Protein AF-A0AAV6G757-F1 (afdb_monomer)

Organism: NCBI:txid278164

Radius of gyration: 20.67 Å; Cα contacts (8 Å, |Δi|>4): 138; chains: 1; bounding box: 44×32×65 Å

Nearest PDB structures (foldseek):
  7aef-assembly1_q  TM=2.557E-01  e=3.306E+00  Algoriphagus machipongonensis
  4s36-assembly1_A  TM=1.865E-01  e=2.716E+00  Pseudomonas aeruginosa
  3aqj-assembly2_R  TM=1.707E-01  e=7.255E+00  Peduovirus P2

Solvent-accessible surface area (backbone atoms only — not comparable to full-atom values): 10639 Å² total; per-residue (Å²): 118,79,50,73,53,72,53,99,85,31,35,46,30,41,34,47,92,89,49,73,51,71,44,86,50,95,64,73,78,92,50,92,85,81,90,86,83,87,80,62,85,91,52,89,79,86,81,88,89,74,81,87,79,79,85,55,98,81,67,85,79,73,68,78,77,75,67,95,46,60,70,83,72,68,57,65,84,65,52,72,66,56,51,50,49,48,56,50,50,56,52,49,62,67,54,65,78,75,68,90,80,83,88,85,88,80,93,69,83,80,81,56,79,77,42,34,7,76,83,75,69,76,46,58,25,77,38,60,48,86,82,67,54,47,38,28,22,73,80,57,40,57,54,38,55,74,76,66,37,38,40,93,88,75,62,47,70,96

InterPro domains:
  IPR001841 Zinc finger, RING-type [PS50089] (117-155)
  IPR001841 Zinc finger, RING-type [SM00184] (117-154)
  IPR006573 Neuralized homology repeat (NHR) domain [PF07177] (2-49)
  IPR006573 Neuralized homology repeat (NHR) domain [PS51065] (1-51)
  IPR013083 Zinc finger, RING/FYVE/PHD-type [G3DSA:3.30.40.10] (87-158)

pLDDT: mean 72.59, std 17.87, range [37.03, 95.94]

Foldseek 3Di:
DKDWDADPQQWTWIDDPVDIDTDHDPDDPVDADDDDDDADDPGPDDDDPDDDDPDPPPDPPDHDPDPPDPVVVVPDPQPPVNVVVVVVVVVVVVVVVPDDDDDDDDDDDDDDLQQAAQPPSPDGQPDQPPVRRSHHDPVVVVVCCVPPQADPPPRHGD

Structure (mmCIF, N/CA/C/O backbone):
data_AF-A0AAV6G757-F1
#
_entry.id   AF-A0AAV6G757-F1
#
loop_
_atom_site.group_PDB
_atom_site.id
_atom_site.type_symbol
_atom_site.label_atom_id
_atom_site.label_alt_id
_atom_site.label_comp_id
_atom_site.label_asym_id
_atom_site.label_entity_id
_atom_site.label_seq_id
_atom_site.pdbx_PDB_ins_code
_atom_site.Cartn_x
_atom_site.Cartn_y
_atom_site.Cartn_z
_atom_site.occupancy
_atom_site.B_iso_or_equiv
_atom_site.auth_seq_id
_atom_site.auth_comp_id
_atom_site.auth_asym_id
_atom_site.auth_atom_id
_atom_site.pdbx_PDB_model_num
ATOM 1 N N . MET A 1 1 ? 18.245 -4.683 -5.513 1.00 83.50 1 MET A N 1
ATOM 2 C CA . MET A 1 1 ? 17.466 -5.069 -4.317 1.00 83.50 1 MET A CA 1
ATOM 3 C C . MET A 1 1 ? 16.943 -3.801 -3.676 1.00 83.50 1 MET A C 1
ATOM 5 O O . MET A 1 1 ? 17.738 -2.889 -3.486 1.00 83.50 1 MET A O 1
ATOM 9 N N . VAL A 1 2 ? 15.642 -3.728 -3.408 1.00 90.44 2 VAL A N 1
ATOM 10 C CA . VAL A 1 2 ? 15.023 -2.590 -2.718 1.00 90.44 2 VAL A CA 1
ATOM 11 C C . VAL A 1 2 ? 14.545 -3.078 -1.361 1.00 90.44 2 VAL A C 1
ATOM 13 O O . VAL A 1 2 ? 13.949 -4.150 -1.263 1.00 90.44 2 VAL A O 1
ATOM 16 N N . SER A 1 3 ? 14.835 -2.312 -0.319 1.00 92.00 3 SER A N 1
ATOM 17 C CA . SER A 1 3 ? 14.342 -2.559 1.034 1.00 92.00 3 SER A CA 1
ATOM 18 C C . SER A 1 3 ? 13.582 -1.331 1.498 1.00 92.00 3 SER A C 1
ATOM 20 O O . SER A 1 3 ? 14.026 -0.219 1.245 1.00 92.00 3 SER A O 1
ATOM 22 N N . PHE A 1 4 ? 12.461 -1.518 2.181 1.00 92.38 4 PHE A N 1
ATOM 23 C CA . PHE A 1 4 ? 11.682 -0.428 2.758 1.00 92.38 4 PHE A CA 1
ATOM 24 C C . PHE A 1 4 ? 11.215 -0.817 4.157 1.00 92.38 4 PHE A C 1
ATOM 26 O O . PHE A 1 4 ? 11.052 -2.003 4.456 1.00 92.38 4 PHE A O 1
ATOM 33 N N . TRP A 1 5 ? 11.059 0.169 5.029 1.00 91.62 5 TRP A N 1
ATOM 34 C CA . TRP A 1 5 ? 10.593 -0.017 6.398 1.00 91.62 5 TRP A CA 1
ATOM 35 C C . TRP A 1 5 ? 9.969 1.273 6.922 1.00 91.62 5 TRP A C 1
ATOM 37 O O . TRP A 1 5 ? 10.260 2.361 6.433 1.00 91.62 5 TRP A O 1
ATOM 47 N N . MET A 1 6 ? 9.122 1.133 7.935 1.00 91.31 6 MET A N 1
ATOM 48 C CA . MET A 1 6 ? 8.593 2.252 8.703 1.00 91.31 6 MET A CA 1
ATOM 49 C C . MET A 1 6 ? 9.224 2.237 10.088 1.00 91.31 6 MET A C 1
ATOM 51 O O . MET A 1 6 ? 9.359 1.164 10.684 1.00 91.31 6 MET A O 1
ATOM 55 N N . ASP A 1 7 ? 9.644 3.397 10.579 1.00 87.31 7 ASP A N 1
ATOM 56 C CA . ASP A 1 7 ? 10.125 3.526 11.951 1.00 87.31 7 ASP A CA 1
ATOM 57 C C . ASP A 1 7 ? 8.999 3.883 12.935 1.00 87.31 7 ASP A C 1
ATOM 59 O O . ASP A 1 7 ? 7.853 4.116 12.553 1.00 87.31 7 ASP A O 1
ATOM 63 N N . SER A 1 8 ? 9.319 3.906 14.231 1.00 84.88 8 SER A N 1
ATOM 64 C CA . SER A 1 8 ? 8.348 4.217 15.287 1.00 84.88 8 SER A CA 1
ATOM 65 C C . SER A 1 8 ? 7.917 5.686 15.337 1.00 84.88 8 SER A C 1
ATOM 67 O O . SER A 1 8 ? 7.033 6.019 16.117 1.00 84.88 8 SER A O 1
ATOM 69 N N . THR A 1 9 ? 8.560 6.566 14.568 1.00 87.75 9 THR A N 1
ATOM 70 C CA . THR A 1 9 ? 8.249 8.002 14.498 1.00 87.75 9 THR A CA 1
ATOM 71 C C . THR A 1 9 ? 7.378 8.360 13.292 1.00 87.75 9 THR A C 1
ATOM 73 O O . THR A 1 9 ? 6.916 9.493 13.179 1.00 87.75 9 THR A O 1
ATOM 76 N N . GLY A 1 10 ? 7.116 7.389 12.410 1.00 89.69 10 GLY A N 1
ATOM 77 C CA . GLY A 1 10 ? 6.274 7.557 11.227 1.00 89.69 10 GLY A CA 1
ATOM 78 C C . GLY A 1 10 ? 7.053 7.910 9.968 1.00 89.69 10 GLY A C 1
ATOM 79 O O . GLY A 1 10 ? 6.446 8.310 8.974 1.00 89.69 10 GLY A O 1
ATOM 80 N N . LEU A 1 11 ? 8.378 7.745 9.970 1.00 93.94 11 LEU A N 1
ATOM 81 C CA . LEU A 1 11 ? 9.179 7.892 8.762 1.00 93.94 11 LEU A CA 1
ATOM 82 C C . LEU A 1 11 ? 9.095 6.608 7.935 1.00 93.94 11 LEU A C 1
ATOM 84 O O . LEU A 1 11 ? 9.477 5.522 8.383 1.00 93.94 11 LEU A O 1
ATOM 88 N N . LEU A 1 12 ? 8.623 6.746 6.696 1.00 94.56 12 LEU A N 1
ATOM 89 C CA . LEU A 1 12 ? 8.724 5.707 5.681 1.00 94.56 12 LEU A CA 1
ATOM 90 C C . LEU A 1 12 ? 10.081 5.832 4.994 1.00 94.56 12 LEU A C 1
ATOM 92 O O . LEU A 1 12 ? 10.335 6.800 4.277 1.00 94.56 12 LEU A O 1
ATOM 96 N N . CYS A 1 13 ? 10.932 4.832 5.192 1.00 94.19 13 CYS A N 1
ATOM 97 C CA . CYS A 1 13 ? 12.260 4.763 4.607 1.00 94.19 13 CYS A CA 1
ATOM 98 C C . CYS A 1 13 ? 12.327 3.708 3.505 1.00 94.19 13 CYS A C 1
ATOM 100 O O . CYS A 1 13 ? 11.773 2.615 3.639 1.00 94.19 13 CYS A O 1
ATOM 102 N N . TYR A 1 14 ? 13.084 3.995 2.449 1.00 94.00 14 TYR A N 1
ATOM 103 C CA . TYR A 1 14 ? 13.517 2.992 1.486 1.00 94.00 14 TYR A CA 1
ATOM 104 C C . TYR A 1 14 ? 15.010 3.110 1.197 1.00 94.00 14 TYR A C 1
ATOM 106 O O . TYR A 1 14 ? 15.629 4.164 1.332 1.00 94.00 14 TYR A O 1
ATOM 114 N N . LYS A 1 15 ? 15.592 1.990 0.783 1.00 95.06 15 LYS A N 1
ATOM 115 C CA . LYS A 1 15 ? 16.990 1.856 0.415 1.00 95.06 15 LYS A CA 1
ATOM 116 C C . LYS A 1 15 ? 17.113 1.098 -0.893 1.00 95.06 15 LYS A C 1
ATOM 118 O O . LYS A 1 15 ? 16.591 -0.010 -1.044 1.00 95.06 15 LYS A O 1
ATOM 123 N N . THR A 1 16 ? 17.860 1.690 -1.809 1.00 94.56 16 THR A N 1
ATOM 124 C CA . THR A 1 16 ? 18.368 1.059 -3.024 1.00 94.56 16 THR A CA 1
ATOM 125 C C . THR A 1 16 ? 19.892 0.911 -2.898 1.00 94.56 16 THR A C 1
ATOM 127 O O . THR A 1 16 ? 20.486 1.374 -1.921 1.00 94.56 16 THR A O 1
ATOM 130 N N . PRO A 1 17 ? 20.572 0.254 -3.851 1.00 94.31 17 PRO A N 1
ATOM 131 C CA . PRO A 1 17 ? 22.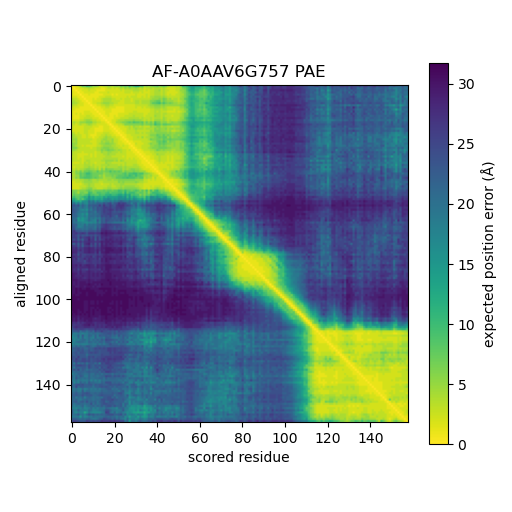033 0.236 -3.864 1.00 94.31 17 PRO A CA 1
ATOM 132 C C . PRO A 1 17 ? 22.660 1.628 -4.027 1.00 94.31 17 PRO A C 1
ATOM 134 O O . PRO A 1 17 ? 23.800 1.817 -3.620 1.00 94.31 17 PRO A O 1
ATOM 137 N N . ALA A 1 18 ? 21.931 2.578 -4.621 1.00 95.06 18 ALA A N 1
ATOM 138 C CA . ALA A 1 18 ? 22.425 3.920 -4.906 1.00 95.06 18 ALA A CA 1
ATOM 139 C C . ALA A 1 18 ? 22.116 4.921 -3.783 1.00 95.06 18 ALA A C 1
ATOM 141 O O . ALA A 1 18 ? 22.919 5.811 -3.526 1.00 95.06 18 ALA A O 1
ATOM 142 N N . GLU A 1 19 ? 20.970 4.784 -3.110 1.00 95.69 19 GLU A N 1
ATOM 143 C CA . GLU A 1 19 ? 20.487 5.797 -2.167 1.00 95.69 19 GLU A CA 1
ATOM 144 C C . GLU A 1 19 ? 19.664 5.221 -1.008 1.00 95.69 19 GLU A C 1
ATOM 146 O O . GLU A 1 19 ? 19.199 4.078 -1.024 1.00 95.69 19 GLU A O 1
ATOM 151 N N . THR A 1 20 ? 19.482 6.037 0.027 1.00 95.94 20 THR A N 1
ATOM 152 C CA . THR A 1 20 ? 18.534 5.805 1.121 1.00 95.94 20 THR A CA 1
ATOM 153 C C . THR A 1 20 ? 17.781 7.101 1.375 1.00 95.94 20 THR A C 1
ATOM 155 O O . THR A 1 20 ? 18.412 8.138 1.566 1.00 95.94 20 THR A O 1
ATOM 158 N N . LEU A 1 21 ? 16.453 7.033 1.388 1.00 95.94 21 LEU A N 1
ATOM 159 C CA . LEU A 1 21 ? 15.576 8.181 1.599 1.00 95.94 21 LEU A CA 1
ATOM 160 C C . LEU A 1 21 ? 14.514 7.832 2.639 1.00 95.94 21 LEU A C 1
ATOM 162 O O . LEU A 1 21 ? 14.032 6.700 2.675 1.00 95.94 21 LEU A O 1
ATOM 166 N N . CYS A 1 22 ? 14.144 8.811 3.461 1.00 95.38 22 CYS A N 1
ATOM 167 C CA . CYS A 1 22 ? 13.077 8.701 4.447 1.00 95.38 22 CYS A CA 1
ATOM 168 C C . CYS A 1 22 ? 12.164 9.922 4.349 1.00 95.38 22 CYS A C 1
ATOM 170 O O . CYS A 1 22 ? 12.656 11.046 4.299 1.00 95.38 22 CYS A O 1
ATOM 172 N N . ASN A 1 23 ? 10.852 9.697 4.350 1.00 92.88 23 ASN A N 1
ATOM 173 C CA . ASN A 1 23 ? 9.844 10.753 4.295 1.00 92.88 23 ASN A CA 1
ATOM 174 C C . ASN A 1 23 ? 8.870 10.616 5.465 1.00 92.88 23 ASN A C 1
ATOM 176 O O . ASN A 1 23 ? 8.493 9.499 5.828 1.00 92.88 23 ASN A O 1
ATOM 180 N N . GLN A 1 24 ? 8.451 11.749 6.032 1.00 93.94 24 GLN A N 1
ATOM 181 C CA . GLN A 1 24 ? 7.431 11.772 7.079 1.00 93.94 24 GLN A CA 1
ATOM 182 C C . GLN A 1 24 ? 6.090 11.333 6.502 1.00 93.94 24 GLN A C 1
ATOM 184 O O . GLN A 1 24 ? 5.709 11.747 5.407 1.00 93.94 24 GLN A O 1
ATOM 189 N N . THR A 1 25 ? 5.387 10.490 7.251 1.00 90.94 25 THR A N 1
ATOM 190 C CA . THR A 1 25 ? 4.021 10.087 6.932 1.00 90.94 25 THR A CA 1
ATOM 191 C C . THR A 1 25 ? 3.082 10.482 8.060 1.00 90.94 25 THR A C 1
ATOM 193 O O . THR A 1 25 ? 3.477 10.503 9.226 1.00 90.94 25 THR A O 1
ATOM 196 N N . ASP A 1 26 ? 1.829 10.742 7.701 1.00 89.00 26 ASP A N 1
ATOM 197 C CA . ASP A 1 26 ? 0.750 11.054 8.645 1.00 89.00 26 ASP A CA 1
ATOM 198 C C . ASP A 1 26 ? -0.057 9.791 9.009 1.00 89.00 26 ASP A C 1
ATOM 200 O O . ASP A 1 26 ? -1.257 9.846 9.273 1.00 89.00 26 ASP A O 1
ATOM 204 N N . LEU A 1 27 ? 0.585 8.618 8.955 1.00 86.94 27 LEU A N 1
ATOM 205 C CA . LEU A 1 27 ? -0.062 7.339 9.234 1.00 86.94 27 LEU A CA 1
ATOM 206 C C . LEU A 1 27 ? -0.202 7.114 10.743 1.00 86.94 27 LEU A C 1
ATOM 208 O O . LEU A 1 27 ? 0.740 7.309 11.509 1.00 86.94 27 LEU A O 1
ATOM 212 N N . ASP A 1 28 ? -1.370 6.627 11.162 1.00 83.94 28 ASP A N 1
ATOM 213 C CA . ASP A 1 28 ? -1.603 6.203 12.541 1.00 83.94 28 ASP A CA 1
ATOM 214 C C . ASP A 1 28 ? -0.884 4.874 12.828 1.00 83.94 28 ASP A C 1
ATOM 216 O O . ASP A 1 28 ? -1.324 3.794 12.425 1.00 83.94 28 ASP A O 1
ATOM 220 N N . LEU A 1 29 ? 0.232 4.960 13.555 1.00 84.62 29 LEU A N 1
ATOM 221 C CA . LEU A 1 29 ? 1.062 3.811 13.926 1.00 84.62 29 LEU A CA 1
ATOM 222 C C . LEU A 1 29 ? 0.497 2.999 15.101 1.00 84.62 29 LEU A C 1
ATOM 224 O O . LEU A 1 29 ? 1.081 1.979 15.470 1.00 84.62 29 LEU A O 1
ATOM 228 N N . SER A 1 30 ? -0.614 3.427 15.713 1.00 81.38 30 SER A N 1
ATOM 229 C CA . SER A 1 30 ? -1.273 2.657 16.776 1.00 81.38 30 SER A CA 1
ATOM 230 C C . SER A 1 30 ? -1.989 1.411 16.240 1.00 81.38 30 SER A C 1
ATOM 232 O O . SER A 1 30 ? -2.316 0.498 17.004 1.00 81.38 30 SER A O 1
ATOM 234 N N . ARG A 1 31 ? -2.206 1.344 14.919 1.00 78.88 31 ARG A N 1
ATOM 235 C CA . ARG A 1 31 ? -2.906 0.258 14.228 1.00 78.88 31 ARG A CA 1
ATOM 236 C C . ARG A 1 31 ? -1.949 -0.529 13.322 1.00 78.88 31 ARG A C 1
ATOM 238 O O . ARG A 1 31 ? -0.913 -0.012 12.907 1.00 78.88 31 ARG A O 1
ATOM 245 N N . PRO A 1 32 ? -2.269 -1.795 12.992 1.00 80.69 32 PRO A N 1
ATOM 246 C CA . PRO A 1 32 ? -1.478 -2.565 12.040 1.00 80.69 32 PRO A CA 1
ATOM 247 C C . PRO A 1 32 ? -1.410 -1.878 10.675 1.00 80.69 32 PRO A C 1
ATOM 249 O O . PRO A 1 32 ? -2.425 -1.430 10.142 1.00 80.69 32 PRO A O 1
ATOM 252 N N . LEU A 1 33 ? -0.216 -1.856 10.090 1.00 82.62 33 LEU A N 1
ATOM 253 C CA . LEU A 1 33 ? 0.035 -1.260 8.784 1.00 82.62 33 LEU A CA 1
ATOM 254 C C . LEU A 1 33 ? 0.088 -2.327 7.691 1.00 82.62 33 LEU A C 1
ATOM 256 O O . LEU A 1 33 ? 0.560 -3.444 7.915 1.00 82.62 33 LEU A O 1
ATOM 260 N N . TRP A 1 34 ? -0.335 -1.946 6.489 1.00 84.50 34 TRP A N 1
ATOM 261 C CA . TRP A 1 34 ? -0.300 -2.787 5.297 1.00 84.50 34 TRP A CA 1
ATOM 262 C C . TRP A 1 34 ? 0.559 -2.132 4.221 1.00 84.50 34 TRP A C 1
ATOM 264 O O . TRP A 1 34 ? 0.432 -0.939 3.954 1.00 84.50 34 TRP A O 1
ATOM 274 N N . ALA A 1 35 ? 1.434 -2.918 3.596 1.00 85.69 35 ALA A N 1
ATOM 275 C CA . ALA A 1 35 ? 2.211 -2.468 2.450 1.00 85.69 35 ALA A CA 1
ATOM 276 C C . ALA A 1 35 ? 1.437 -2.770 1.162 1.00 85.69 35 ALA A C 1
ATOM 278 O O . ALA A 1 35 ? 1.185 -3.934 0.850 1.00 85.69 35 ALA A O 1
ATOM 279 N N . PHE A 1 36 ? 1.100 -1.725 0.409 1.00 86.56 36 PHE A N 1
ATOM 280 C CA . PHE A 1 36 ? 0.561 -1.838 -0.943 1.00 86.56 36 PHE A CA 1
ATOM 281 C C . PHE A 1 36 ? 1.678 -1.566 -1.947 1.00 86.56 36 PHE A C 1
ATOM 283 O O . PHE A 1 36 ? 2.394 -0.573 -1.832 1.00 86.56 36 PHE A O 1
ATOM 290 N N . ILE A 1 37 ? 1.844 -2.466 -2.916 1.00 88.75 37 ILE A N 1
ATOM 291 C CA . ILE A 1 37 ? 2.880 -2.370 -3.946 1.00 88.75 37 ILE A CA 1
ATOM 292 C C . ILE A 1 37 ? 2.179 -2.443 -5.296 1.00 88.75 37 ILE A C 1
ATOM 294 O O . ILE A 1 37 ? 1.628 -3.485 -5.645 1.00 88.75 37 ILE A O 1
ATOM 298 N N . ASP A 1 38 ? 2.210 -1.342 -6.041 1.00 89.12 38 ASP A N 1
ATOM 299 C CA . ASP A 1 38 ? 1.784 -1.329 -7.437 1.00 89.12 38 ASP A CA 1
ATOM 300 C C . ASP A 1 38 ? 2.981 -1.653 -8.341 1.00 89.12 38 ASP A C 1
ATOM 302 O O . ASP A 1 38 ? 4.065 -1.084 -8.190 1.00 89.12 38 ASP A O 1
ATOM 306 N N . VAL A 1 39 ? 2.795 -2.593 -9.266 1.00 89.69 39 VAL A N 1
ATOM 307 C CA . VAL A 1 39 ? 3.833 -3.047 -10.195 1.00 89.69 39 VAL A CA 1
ATOM 308 C C . VAL A 1 39 ? 3.478 -2.534 -11.581 1.00 89.69 39 VAL A C 1
ATOM 310 O O . VAL A 1 39 ? 2.541 -3.010 -12.220 1.00 89.69 39 VAL A O 1
ATOM 313 N N . TYR A 1 40 ? 4.249 -1.558 -12.052 1.00 89.25 40 TYR A N 1
ATOM 314 C CA . TYR A 1 40 ? 4.030 -0.902 -13.335 1.00 89.25 40 TYR A CA 1
ATOM 315 C C . TYR A 1 40 ? 5.338 -0.711 -14.114 1.00 89.25 40 TYR A C 1
ATOM 317 O O . TYR A 1 40 ? 6.444 -0.899 -13.604 1.00 89.25 40 TYR A O 1
ATOM 325 N N . GLY A 1 41 ? 5.211 -0.318 -15.383 1.00 92.25 41 GLY A N 1
ATOM 326 C CA . GLY A 1 41 ? 6.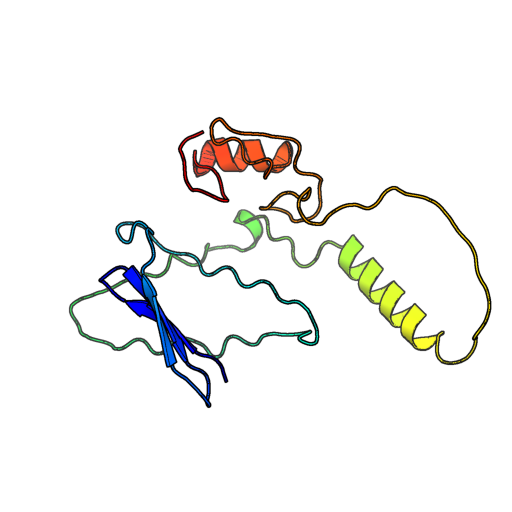351 -0.053 -16.258 1.00 92.25 41 GLY A CA 1
ATOM 327 C C . GLY A 1 41 ? 7.030 -1.335 -16.737 1.00 92.25 41 GLY A C 1
ATOM 328 O O . GLY A 1 41 ? 6.368 -2.248 -17.221 1.00 92.25 41 GLY A O 1
ATOM 329 N N . GLN A 1 42 ? 8.360 -1.383 -16.642 1.00 89.69 42 GLN A N 1
ATOM 330 C CA . GLN A 1 42 ? 9.164 -2.520 -17.115 1.00 89.69 42 GLN A CA 1
ATOM 331 C C . GLN A 1 42 ? 9.207 -3.690 -16.121 1.00 89.69 42 GLN A C 1
ATOM 333 O O . GLN A 1 42 ? 9.666 -4.779 -16.463 1.00 89.69 42 GLN A O 1
ATOM 338 N N . SER A 1 43 ? 8.752 -3.486 -14.884 1.00 90.06 43 SER A N 1
ATOM 339 C CA . SER A 1 43 ? 8.700 -4.548 -13.884 1.00 90.06 43 SER A CA 1
ATOM 340 C C . SER A 1 43 ? 7.478 -5.430 -14.118 1.00 90.06 43 SER A C 1
ATOM 342 O O . SER A 1 43 ? 6.350 -4.952 -14.120 1.00 90.06 43 SER A O 1
ATOM 344 N N . THR A 1 44 ? 7.703 -6.729 -14.297 1.00 84.88 44 THR A N 1
ATOM 345 C CA . THR A 1 44 ? 6.633 -7.724 -14.484 1.00 84.88 44 THR A CA 1
ATOM 346 C C . THR A 1 44 ? 6.399 -8.575 -13.241 1.00 84.88 44 THR A C 1
ATOM 348 O O . THR A 1 44 ? 5.316 -9.125 -13.061 1.00 84.88 44 THR A O 1
ATOM 351 N N . THR A 1 45 ? 7.403 -8.684 -12.370 1.00 85.81 45 THR A N 1
ATOM 352 C CA . THR A 1 45 ? 7.353 -9.517 -11.167 1.00 85.81 45 THR A CA 1
ATOM 353 C C . THR A 1 45 ? 8.120 -8.872 -10.025 1.00 85.81 45 THR A C 1
ATOM 355 O O . THR A 1 45 ? 9.200 -8.318 -10.235 1.00 85.81 45 THR A O 1
ATOM 358 N N . VAL A 1 46 ? 7.607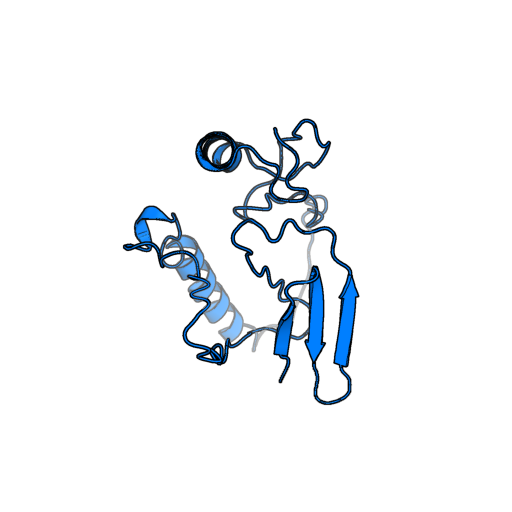 -9.033 -8.808 1.00 88.94 46 VAL A N 1
ATOM 359 C CA . VAL A 1 46 ? 8.311 -8.703 -7.566 1.00 88.94 46 VAL A CA 1
ATOM 360 C C . VAL A 1 46 ? 8.426 -9.957 -6.707 1.00 88.94 46 VAL A C 1
ATOM 362 O O . VAL A 1 46 ? 7.496 -10.758 -6.641 1.00 88.94 46 VAL A O 1
ATOM 365 N N . LEU A 1 47 ? 9.574 -10.134 -6.056 1.00 88.44 47 LEU A N 1
ATOM 366 C CA . LEU A 1 47 ? 9.810 -11.223 -5.114 1.00 88.44 47 LEU A CA 1
ATOM 367 C C . LEU A 1 47 ? 10.048 -10.632 -3.726 1.00 88.44 47 LEU A C 1
ATOM 369 O O . LEU A 1 47 ? 11.005 -9.883 -3.522 1.00 88.44 47 LEU A O 1
ATOM 373 N N . LEU A 1 48 ? 9.191 -10.985 -2.768 1.00 89.75 48 LEU A N 1
ATOM 374 C CA . LEU A 1 48 ? 9.396 -10.624 -1.370 1.00 89.75 48 LEU A CA 1
ATOM 375 C C . LEU A 1 48 ? 10.461 -11.551 -0.777 1.00 89.75 48 LEU A C 1
ATOM 377 O O . LEU A 1 48 ? 10.222 -12.738 -0.583 1.00 89.75 48 LEU A O 1
ATOM 381 N N . LEU A 1 49 ? 11.628 -10.991 -0.454 1.00 85.81 49 LEU A N 1
ATOM 382 C CA . LEU A 1 49 ? 12.768 -11.736 0.102 1.00 85.81 49 LEU A CA 1
ATOM 383 C C . LEU A 1 49 ? 12.606 -12.095 1.593 1.00 85.81 49 LEU A C 1
ATOM 385 O O . LEU A 1 49 ? 13.489 -12.714 2.180 1.00 85.81 49 LEU A O 1
ATOM 389 N N . GLY A 1 50 ? 11.486 -11.709 2.209 1.00 78.81 50 GLY A N 1
ATOM 390 C CA . GLY A 1 50 ? 11.229 -11.867 3.640 1.00 78.81 50 GLY A CA 1
ATOM 391 C C . GLY A 1 50 ? 11.708 -10.677 4.476 1.00 78.81 50 GLY A C 1
ATOM 392 O O . GLY A 1 50 ? 12.289 -9.719 3.968 1.00 78.81 50 GLY A O 1
ATOM 393 N N . SER A 1 51 ? 11.419 -10.721 5.778 1.00 76.00 51 SER A N 1
ATOM 394 C CA . SER A 1 51 ? 11.808 -9.685 6.738 1.00 76.00 51 SER A CA 1
ATOM 395 C C . SER A 1 51 ? 12.776 -10.234 7.782 1.00 76.00 51 SER A C 1
ATOM 397 O O . SER A 1 51 ? 12.646 -11.365 8.252 1.00 76.00 51 SER A O 1
ATOM 399 N N . VAL A 1 52 ? 13.752 -9.415 8.176 1.00 71.19 52 VAL A N 1
ATOM 400 C CA . VAL A 1 52 ? 14.655 -9.737 9.285 1.00 71.19 52 VAL A CA 1
ATOM 401 C C . VAL A 1 52 ? 14.045 -9.180 10.563 1.00 71.19 52 VAL A C 1
ATOM 403 O O . VAL A 1 52 ? 14.091 -7.976 10.816 1.00 71.19 52 VAL A O 1
ATOM 406 N N . ARG A 1 53 ? 13.465 -10.051 11.392 1.00 64.75 53 ARG A N 1
ATOM 407 C CA . ARG A 1 53 ? 13.012 -9.661 12.732 1.00 64.75 53 ARG A CA 1
ATOM 408 C C . ARG A 1 53 ? 14.231 -9.474 13.628 1.00 64.75 53 ARG A C 1
ATOM 410 O O . ARG A 1 53 ? 14.880 -10.445 14.007 1.00 64.75 53 ARG A O 1
ATOM 417 N N . ARG A 1 54 ? 14.536 -8.228 13.997 1.00 59.94 54 ARG A N 1
ATOM 418 C CA . ARG A 1 54 ? 15.501 -7.958 15.068 1.00 59.94 54 ARG A CA 1
ATOM 419 C C . ARG A 1 54 ? 14.837 -8.310 16.395 1.00 59.94 54 ARG A C 1
ATOM 421 O O . ARG A 1 54 ? 13.973 -7.585 16.876 1.00 59.94 54 ARG A O 1
ATOM 428 N N . LEU A 1 55 ? 15.193 -9.469 16.940 1.00 53.59 55 LEU A N 1
ATOM 429 C CA . LEU A 1 55 ? 14.627 -10.002 18.173 1.00 53.59 55 LEU A CA 1
ATOM 430 C C . LEU A 1 55 ? 15.159 -9.227 19.391 1.00 53.59 55 LEU A C 1
ATOM 432 O O . LEU A 1 55 ? 15.985 -9.731 20.143 1.00 53.59 55 LEU A O 1
ATOM 436 N N . ASN A 1 56 ? 14.662 -8.011 19.618 1.00 50.34 56 ASN A N 1
ATOM 437 C CA . ASN A 1 56 ? 14.679 -7.445 20.962 1.00 50.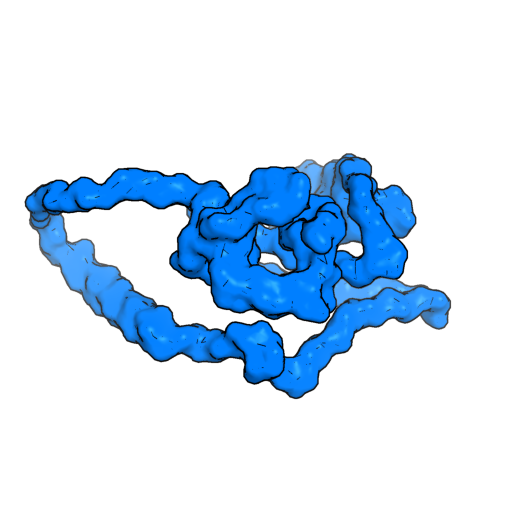34 56 ASN A CA 1
ATOM 438 C C . ASN A 1 56 ? 13.493 -8.044 21.720 1.00 50.34 56 ASN A C 1
ATOM 440 O O . ASN A 1 56 ? 12.340 -7.873 21.331 1.00 50.34 56 ASN A O 1
ATOM 444 N N . ARG A 1 57 ? 13.791 -8.764 22.806 1.00 53.22 57 ARG A N 1
ATOM 445 C CA . ARG A 1 57 ? 12.875 -9.559 23.650 1.00 53.22 57 ARG A CA 1
ATOM 446 C C . ARG A 1 57 ? 11.643 -8.825 24.224 1.00 53.22 57 ARG A C 1
ATOM 448 O O . ARG A 1 57 ? 10.889 -9.442 24.969 1.00 53.22 57 ARG A O 1
ATOM 455 N N . PHE A 1 58 ? 11.430 -7.551 23.903 1.00 52.12 58 PHE A N 1
ATOM 456 C CA . PHE A 1 58 ? 10.450 -6.686 24.563 1.00 52.12 58 PHE A CA 1
ATOM 457 C C . PHE A 1 58 ? 9.382 -6.088 23.637 1.00 52.12 58 PHE A C 1
ATOM 459 O O . PHE A 1 58 ? 8.441 -5.492 24.145 1.00 52.12 58 PHE A O 1
ATOM 466 N N . ILE A 1 59 ? 9.458 -6.270 22.309 1.00 51.69 59 ILE A N 1
ATOM 467 C CA . ILE A 1 59 ? 8.424 -5.762 21.390 1.00 51.69 59 ILE A CA 1
ATOM 468 C C . ILE A 1 59 ? 8.000 -6.874 20.429 1.00 51.69 59 ILE A C 1
ATOM 470 O O . ILE A 1 59 ? 8.660 -7.156 19.430 1.00 51.69 59 ILE A O 1
ATOM 474 N N . LYS A 1 60 ? 6.871 -7.522 20.731 1.00 49.78 60 LYS A N 1
ATOM 475 C CA . LYS A 1 60 ? 6.150 -8.350 19.760 1.00 49.78 60 LYS A CA 1
ATOM 476 C C . LYS A 1 60 ? 5.251 -7.426 18.941 1.00 49.78 60 LYS A C 1
ATOM 478 O O . LYS A 1 60 ? 4.080 -7.277 19.270 1.00 49.78 60 LYS A O 1
ATOM 483 N N . THR A 1 61 ? 5.764 -6.823 17.871 1.00 52.41 61 THR A N 1
ATOM 484 C CA . THR A 1 61 ? 4.862 -6.366 16.807 1.00 52.41 61 THR A CA 1
ATOM 485 C C . THR A 1 61 ? 4.362 -7.622 16.100 1.00 52.41 61 THR A C 1
ATOM 487 O O . THR A 1 61 ? 5.038 -8.216 15.257 1.00 52.41 61 THR A O 1
ATOM 490 N N . SER A 1 62 ? 3.210 -8.137 16.530 1.00 48.75 62 SER A N 1
ATOM 491 C CA . SER A 1 62 ? 2.543 -9.185 15.771 1.00 48.75 62 SER A CA 1
ATOM 492 C C .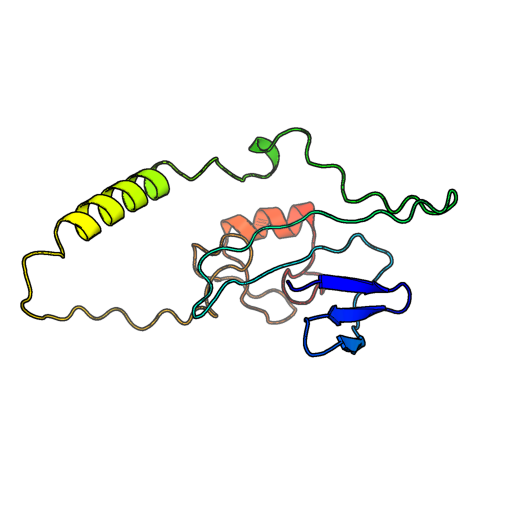 SER A 1 62 ? 2.122 -8.565 14.445 1.00 48.75 62 SER A C 1
ATOM 494 O O . SER A 1 62 ? 1.240 -7.710 14.417 1.00 48.75 62 SER A O 1
ATOM 496 N N . SER A 1 63 ? 2.740 -8.991 13.342 1.00 52.81 63 SER A N 1
ATOM 497 C CA . SER A 1 63 ? 2.074 -8.913 12.041 1.00 52.81 63 SER A CA 1
ATOM 498 C C . SER A 1 63 ? 0.663 -9.488 12.204 1.00 52.81 63 SER A C 1
ATOM 500 O O . SER A 1 63 ? 0.496 -10.422 13.000 1.00 52.81 63 SER A O 1
ATOM 502 N N . CYS A 1 64 ? -0.331 -8.939 11.497 1.00 47.22 64 CYS A N 1
ATOM 503 C CA . CYS A 1 64 ? -1.690 -9.482 11.504 1.00 47.22 64 CYS A CA 1
ATOM 504 C C . CYS A 1 64 ? -1.619 -11.013 11.399 1.00 47.22 64 CYS A C 1
ATOM 506 O O . CYS A 1 64 ? -0.831 -11.514 10.584 1.00 47.22 64 CYS A O 1
ATOM 508 N N . PRO A 1 65 ? -2.353 -11.763 12.240 1.00 52.19 65 PRO A N 1
ATOM 509 C CA . PRO A 1 65 ? -2.372 -13.209 12.122 1.00 52.19 65 PRO A CA 1
ATOM 510 C C . PRO A 1 65 ? -2.730 -13.541 10.677 1.00 52.19 65 PRO A C 1
ATOM 512 O O . PRO A 1 65 ? -3.716 -13.027 10.152 1.00 52.19 65 PRO A O 1
ATOM 515 N N . ILE A 1 66 ? -1.889 -14.347 10.025 1.00 47.41 66 ILE A N 1
ATOM 516 C CA . ILE A 1 66 ? -2.201 -14.879 8.699 1.00 47.41 66 ILE A CA 1
ATOM 517 C C . ILE A 1 66 ? -3.589 -15.522 8.836 1.00 47.41 66 ILE A C 1
ATOM 519 O O . ILE A 1 66 ? -3.750 -16.365 9.730 1.00 47.41 66 ILE A O 1
ATOM 523 N N . PRO A 1 67 ? -4.597 -15.099 8.047 1.00 45.50 67 PRO A N 1
ATOM 524 C CA . PRO A 1 67 ? -5.918 -15.704 8.096 1.00 45.50 67 PRO A CA 1
ATOM 525 C C . PRO A 1 67 ? -5.769 -17.219 7.988 1.00 45.50 67 PRO A C 1
ATOM 527 O O . PRO A 1 67 ? -5.036 -17.717 7.133 1.00 45.50 67 PRO A O 1
ATOM 530 N N . ARG A 1 68 ? -6.413 -17.957 8.898 1.00 49.62 68 ARG A N 1
ATOM 531 C CA . ARG A 1 68 ? -6.235 -19.415 9.019 1.00 49.62 68 ARG A CA 1
ATOM 532 C C . ARG A 1 68 ? -6.680 -20.165 7.758 1.00 49.62 68 ARG A C 1
ATOM 534 O O . ARG A 1 68 ? -6.300 -21.319 7.587 1.00 49.62 68 ARG A O 1
ATOM 541 N N . SER A 1 69 ? -7.432 -19.509 6.871 1.00 44.84 69 SER A N 1
ATOM 542 C CA . SER A 1 69 ? -7.689 -19.977 5.516 1.00 44.84 69 SER A CA 1
ATOM 543 C C . SER A 1 69 ? -7.669 -18.819 4.511 1.00 44.84 69 SER A C 1
ATOM 545 O O . SER A 1 69 ? -8.155 -17.720 4.779 1.00 44.84 69 SER A O 1
ATOM 547 N N . THR A 1 70 ? -7.120 -19.081 3.327 1.00 47.28 70 THR A N 1
ATOM 548 C CA . THR A 1 70 ? -7.173 -18.189 2.157 1.00 47.28 70 THR A CA 1
ATOM 549 C C . THR A 1 70 ? -8.596 -18.029 1.605 1.00 47.28 70 THR A C 1
ATOM 551 O O . THR A 1 70 ? -8.891 -17.020 0.968 1.00 47.28 70 THR A O 1
ATOM 554 N N . PHE A 1 71 ? -9.495 -18.971 1.913 1.00 45.19 71 PHE A N 1
ATOM 555 C CA . PHE A 1 71 ? -10.896 -18.976 1.483 1.00 45.19 71 PHE A CA 1
ATOM 556 C C . PHE A 1 71 ? -11.745 -17.896 2.173 1.00 45.19 71 PHE A C 1
ATOM 558 O O . PHE A 1 71 ? -12.591 -17.283 1.530 1.00 45.19 71 PHE A O 1
ATOM 565 N N . GLU A 1 72 ? -11.485 -17.596 3.448 1.00 41.94 72 GLU A N 1
ATOM 566 C CA . GLU A 1 72 ? -12.212 -16.558 4.206 1.00 41.94 72 GLU A CA 1
ATOM 567 C C . GLU A 1 72 ? -11.841 -15.128 3.775 1.00 41.94 72 GLU A C 1
ATOM 569 O O . GLU A 1 72 ? -12.641 -14.204 3.876 1.00 41.94 72 GLU A O 1
ATOM 574 N N . CYS A 1 73 ? -10.638 -14.937 3.225 1.00 41.88 73 CYS A N 1
ATOM 575 C CA . CYS A 1 73 ? -10.161 -13.649 2.715 1.00 41.88 73 CYS A CA 1
ATOM 576 C C . CYS A 1 73 ? -10.859 -13.232 1.399 1.00 41.88 73 CYS A C 1
ATOM 578 O O . CYS A 1 73 ? -10.774 -12.070 0.986 1.00 41.88 73 CYS A O 1
ATOM 580 N N . GLY A 1 74 ? -11.541 -14.158 0.714 1.00 41.03 74 GLY A N 1
ATOM 581 C CA . GLY A 1 74 ? -12.094 -13.925 -0.624 1.00 41.03 74 GLY A CA 1
ATOM 582 C C . GLY A 1 74 ? -11.029 -13.814 -1.723 1.00 41.03 74 GLY A C 1
ATOM 583 O O . GLY A 1 74 ? -11.329 -13.333 -2.814 1.00 41.03 74 GLY A O 1
ATOM 584 N N . TYR A 1 75 ? -9.793 -14.247 -1.451 1.00 43.69 75 TYR A N 1
ATOM 585 C CA . TYR A 1 75 ? -8.805 -14.508 -2.493 1.00 43.69 75 TYR A CA 1
ATOM 586 C C . TYR A 1 75 ? -9.115 -15.892 -3.069 1.00 43.69 75 TYR A C 1
ATOM 588 O O . TYR A 1 75 ? -8.641 -16.906 -2.563 1.00 43.69 75 TYR A O 1
ATOM 596 N N . GLU A 1 76 ? -9.958 -15.958 -4.102 1.00 46.19 76 GLU A N 1
ATOM 597 C CA . GLU A 1 76 ? -10.042 -17.193 -4.881 1.00 46.19 76 GLU A CA 1
ATOM 598 C C . GLU A 1 76 ? -8.685 -17.467 -5.538 1.00 46.19 76 GLU A C 1
ATOM 600 O O . GLU A 1 76 ? -8.075 -16.573 -6.136 1.00 46.19 76 GLU A O 1
ATOM 605 N N . ASP A 1 77 ? -8.221 -18.716 -5.454 1.00 58.12 77 ASP A N 1
ATOM 606 C CA . ASP A 1 77 ? -7.067 -19.211 -6.200 1.00 58.12 77 ASP A CA 1
ATOM 607 C C . ASP A 1 77 ? -7.277 -18.971 -7.694 1.00 58.12 77 ASP A C 1
ATOM 609 O O . ASP A 1 77 ? -7.899 -19.794 -8.359 1.00 58.12 77 ASP A O 1
ATOM 613 N N . THR A 1 78 ? -6.729 -17.862 -8.214 1.00 58.44 78 THR A N 1
ATOM 614 C CA . THR A 1 78 ? -6.835 -17.391 -9.611 1.00 58.44 78 THR A CA 1
ATOM 615 C C . THR A 1 78 ? -8.147 -17.819 -10.284 1.00 58.44 78 THR A C 1
ATOM 617 O O . THR A 1 78 ? -8.189 -18.928 -10.834 1.00 58.44 78 THR A O 1
ATOM 620 N N . PRO A 1 79 ? -9.183 -16.953 -10.293 1.00 59.09 79 PRO A N 1
ATOM 621 C CA . PRO A 1 79 ? -10.500 -17.268 -10.833 1.00 59.09 79 PRO A CA 1
ATOM 622 C C . PRO A 1 79 ? -10.408 -18.089 -12.126 1.00 59.09 79 PRO A C 1
ATOM 624 O O . PRO A 1 79 ? -9.563 -17.771 -12.974 1.00 59.09 79 PRO A O 1
ATOM 627 N N . PRO A 1 80 ? -11.235 -19.132 -12.314 1.00 60.91 80 PRO A N 1
ATOM 628 C CA . PRO A 1 80 ? -11.155 -20.023 -13.477 1.00 60.91 80 PRO A CA 1
ATOM 629 C C . PRO A 1 80 ? -11.089 -19.265 -14.810 1.00 60.91 80 PRO A C 1
ATOM 631 O O . PRO A 1 80 ? -10.377 -19.664 -15.734 1.00 60.91 80 PRO A O 1
ATOM 634 N N . GLU A 1 81 ? -11.736 -18.102 -14.868 1.00 59.41 81 GLU A N 1
ATOM 635 C CA . GLU A 1 81 ? -11.729 -17.219 -16.027 1.00 59.41 81 GLU A CA 1
ATOM 636 C C . GLU A 1 81 ? -10.375 -16.531 -16.268 1.00 59.41 81 GLU A C 1
ATOM 638 O O . GLU A 1 81 ? -9.950 -16.387 -17.413 1.00 59.41 81 GLU A O 1
ATOM 643 N N . LEU A 1 82 ? -9.627 -16.181 -15.217 1.00 58.22 82 LEU A N 1
ATOM 644 C CA . LEU A 1 82 ? -8.250 -15.682 -15.318 1.00 58.22 82 LEU A CA 1
ATOM 645 C C . LEU A 1 82 ? -7.266 -16.785 -15.727 1.00 58.22 82 LEU A C 1
ATOM 647 O O . LEU A 1 82 ? -6.362 -16.516 -16.519 1.00 58.22 82 LEU A O 1
ATOM 651 N N . LYS A 1 83 ? -7.464 -18.032 -15.276 1.00 69.25 83 LYS A N 1
ATOM 652 C CA . LYS A 1 83 ? -6.689 -19.193 -15.765 1.00 69.25 83 LYS A CA 1
ATOM 653 C C . LYS A 1 83 ? -6.944 -19.438 -17.251 1.00 69.25 83 LYS A C 1
ATOM 655 O O . LYS A 1 83 ? -6.000 -19.607 -18.021 1.00 69.25 83 LYS A O 1
ATOM 660 N N . LYS A 1 84 ? -8.207 -19.368 -17.676 1.00 70.19 84 LYS A N 1
ATOM 661 C CA . LYS A 1 84 ? -8.609 -19.489 -19.082 1.00 70.19 84 LYS A CA 1
ATOM 662 C C . LYS A 1 84 ? -8.038 -18.352 -19.931 1.00 70.19 84 LYS A C 1
ATOM 664 O O . LYS A 1 84 ? -7.486 -18.610 -20.997 1.00 70.19 84 LYS A O 1
ATOM 669 N N . ARG A 1 85 ? -8.083 -17.106 -19.444 1.00 68.44 85 ARG A N 1
ATOM 670 C CA . ARG A 1 85 ? -7.488 -15.938 -20.117 1.00 68.44 85 ARG A CA 1
ATOM 671 C C . ARG A 1 85 ? -5.965 -16.029 -20.211 1.00 68.44 85 ARG A C 1
ATOM 673 O O . ARG A 1 85 ? -5.439 -15.708 -21.271 1.00 68.44 85 ARG A O 1
ATOM 680 N N . LYS A 1 86 ? -5.268 -16.523 -19.178 1.00 68.50 86 LYS A N 1
ATOM 681 C CA . LYS A 1 86 ? -3.824 -16.823 -19.238 1.00 68.50 86 LYS A CA 1
ATOM 682 C C . LYS A 1 86 ? -3.512 -17.894 -20.281 1.00 68.50 86 LYS A C 1
ATOM 684 O O . LYS A 1 86 ? -2.697 -17.643 -21.158 1.00 68.50 86 LYS A O 1
ATOM 689 N N . ALA A 1 87 ? -4.233 -19.015 -20.278 1.00 73.19 87 ALA A N 1
ATOM 690 C CA . ALA A 1 87 ? -4.043 -20.079 -21.266 1.00 73.19 87 ALA A CA 1
ATOM 691 C C . ALA A 1 87 ? -4.328 -19.609 -22.709 1.00 73.19 87 ALA A C 1
ATOM 693 O O . ALA A 1 87 ? -3.651 -20.020 -23.650 1.00 73.19 87 ALA A O 1
ATOM 694 N N . ILE A 1 88 ? -5.315 -18.726 -22.905 1.00 70.75 88 ILE A N 1
ATOM 695 C CA . ILE A 1 88 ? -5.604 -18.112 -24.211 1.00 70.75 88 ILE A CA 1
ATOM 696 C C . ILE A 1 88 ? -4.498 -17.127 -24.608 1.00 70.75 88 ILE A C 1
ATOM 698 O O . ILE A 1 88 ? -4.065 -17.147 -25.756 1.00 70.75 88 ILE A O 1
ATOM 702 N N . ALA A 1 89 ? -4.022 -16.286 -23.686 1.00 65.00 89 ALA A N 1
ATOM 703 C CA . ALA A 1 89 ? -2.935 -15.343 -23.942 1.00 65.00 89 ALA A CA 1
ATOM 704 C C . ALA A 1 89 ? -1.615 -16.064 -24.268 1.00 65.00 89 ALA A C 1
ATOM 706 O O . ALA A 1 89 ? -0.923 -15.669 -25.198 1.00 65.00 89 ALA A O 1
ATOM 707 N N . GLU A 1 90 ? -1.314 -17.169 -23.585 1.00 67.44 90 GLU A N 1
ATOM 708 C CA . GLU A 1 90 ? -0.156 -18.030 -23.859 1.00 67.44 90 GLU A CA 1
ATOM 709 C C . GLU A 1 90 ? -0.258 -18.723 -25.226 1.00 67.44 90 GLU A C 1
ATOM 711 O O . GLU A 1 90 ? 0.739 -18.842 -25.937 1.00 67.44 90 GLU A O 1
ATOM 716 N N . ARG A 1 91 ? -1.464 -19.137 -25.641 1.00 66.50 91 ARG A N 1
ATOM 717 C CA . ARG A 1 91 ? -1.710 -19.673 -26.993 1.00 66.50 91 ARG A CA 1
ATOM 718 C C . ARG A 1 91 ? -1.574 -18.599 -28.073 1.00 66.50 91 ARG A C 1
ATOM 720 O O . ARG A 1 91 ? -0.961 -18.861 -29.102 1.00 66.50 91 ARG A O 1
ATOM 727 N N . LYS A 1 92 ? -2.077 -17.387 -27.822 1.00 63.50 92 LYS A N 1
ATOM 728 C CA . LYS A 1 92 ? -1.936 -16.240 -28.734 1.00 63.50 92 LYS A CA 1
ATOM 729 C C . LYS A 1 92 ? -0.487 -15.760 -28.848 1.00 63.50 92 LYS A C 1
ATOM 731 O O . LYS A 1 92 ? -0.063 -15.400 -29.938 1.00 63.50 92 LYS A O 1
ATOM 736 N N . LEU A 1 93 ? 0.295 -15.821 -27.768 1.00 54.69 93 LEU A N 1
ATOM 737 C CA . LEU A 1 93 ? 1.725 -15.496 -27.783 1.00 54.69 93 LEU A CA 1
ATOM 738 C C . LEU A 1 93 ? 2.536 -16.486 -28.636 1.00 54.69 93 LEU A C 1
ATOM 740 O O . LEU A 1 93 ? 3.494 -16.080 -29.284 1.00 54.69 93 LEU A O 1
ATOM 744 N N . LYS A 1 94 ? 2.122 -17.761 -28.690 1.00 52.62 94 LYS A N 1
ATOM 745 C CA . LYS A 1 94 ? 2.719 -18.768 -29.585 1.00 52.62 94 LYS A CA 1
ATOM 746 C C . LYS A 1 94 ? 2.316 -18.601 -31.056 1.00 52.62 94 LYS A C 1
ATOM 748 O O . LYS A 1 94 ? 3.065 -19.031 -31.918 1.00 52.62 94 LYS A O 1
ATOM 753 N N . GLN A 1 95 ? 1.166 -17.988 -31.344 1.00 52.34 95 GLN A N 1
ATOM 754 C CA . GLN A 1 95 ? 0.685 -17.756 -32.716 1.00 52.34 95 GLN A CA 1
ATOM 755 C C . GLN A 1 95 ? 1.157 -16.419 -33.316 1.00 52.34 95 GLN A C 1
ATOM 757 O O . GLN A 1 95 ? 1.233 -16.285 -34.529 1.00 52.34 95 GLN A O 1
ATOM 762 N N . HIS A 1 96 ? 1.544 -15.439 -32.493 1.00 46.09 96 HIS A N 1
ATOM 763 C CA . HIS A 1 96 ? 2.036 -14.133 -32.960 1.00 46.09 96 HIS A CA 1
ATOM 764 C C . HIS A 1 96 ? 3.509 -14.107 -33.418 1.00 46.09 96 HIS A C 1
ATOM 766 O O . HIS A 1 96 ? 4.044 -13.024 -33.649 1.00 46.09 96 HIS A O 1
ATOM 772 N N . GLN A 1 97 ? 4.168 -15.261 -33.580 1.00 44.69 97 GLN A N 1
ATOM 773 C CA . GLN A 1 97 ? 5.458 -15.328 -34.281 1.00 44.69 97 GLN A CA 1
ATOM 774 C C . GLN A 1 97 ? 5.329 -15.420 -35.810 1.00 44.69 97 GLN A C 1
ATOM 776 O O . GLN A 1 97 ? 6.349 -15.247 -36.469 1.00 44.69 97 GLN A O 1
ATOM 781 N N . GLU A 1 98 ? 4.131 -15.616 -36.382 1.00 42.09 98 GLU A N 1
ATOM 782 C CA . GLU A 1 98 ? 4.007 -15.800 -37.842 1.00 42.09 98 GLU A CA 1
ATOM 783 C C . GLU A 1 98 ? 3.215 -14.725 -38.601 1.00 42.09 98 GLU A C 1
ATOM 785 O O . GLU A 1 98 ? 3.628 -14.401 -39.706 1.00 42.09 98 GLU A O 1
ATOM 790 N N . ASP A 1 99 ? 2.208 -14.047 -38.038 1.00 37.03 99 ASP A N 1
ATOM 791 C CA . ASP A 1 99 ? 1.390 -13.136 -38.862 1.00 37.03 99 ASP A CA 1
ATOM 792 C C . ASP A 1 99 ? 1.372 -11.684 -38.359 1.00 37.03 99 ASP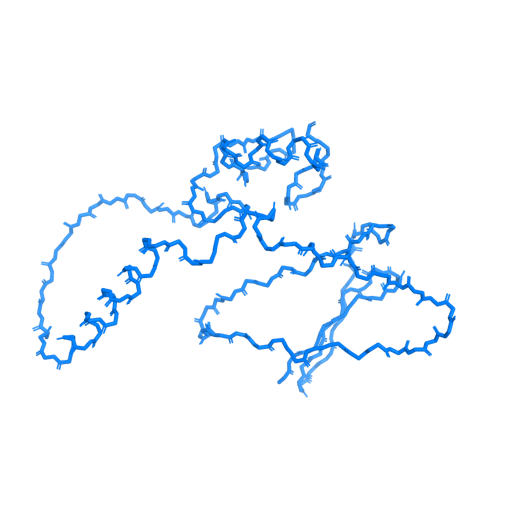 A C 1
ATOM 794 O O . ASP A 1 99 ? 0.565 -11.268 -37.520 1.00 37.03 99 ASP A O 1
ATOM 798 N N . GLN A 1 100 ? 2.263 -10.871 -38.938 1.00 55.56 100 GLN A N 1
ATOM 799 C CA . GLN A 1 100 ? 1.991 -9.452 -39.158 1.00 55.56 100 GLN A CA 1
ATOM 800 C C . GLN A 1 100 ? 0.812 -9.329 -40.131 1.00 55.56 100 GLN A C 1
ATOM 802 O O . GLN A 1 100 ? 0.932 -9.781 -41.265 1.00 55.56 100 GLN A O 1
ATOM 807 N N . SER A 1 101 ? -0.281 -8.665 -39.737 1.00 42.28 101 SER A N 1
ATOM 808 C CA . SER A 1 101 ? -0.962 -7.630 -40.547 1.00 42.28 101 SER A CA 1
ATOM 809 C C . SER A 1 101 ? -2.337 -7.208 -39.991 1.00 42.28 101 SER A C 1
ATOM 811 O O . SER A 1 101 ? -3.184 -8.021 -39.646 1.00 42.28 101 SER A O 1
ATOM 813 N N . ASN A 1 102 ? -2.544 -5.885 -40.007 1.00 37.75 102 ASN A N 1
ATOM 814 C CA . ASN A 1 102 ? -3.804 -5.152 -40.210 1.00 37.75 102 ASN A CA 1
ATOM 815 C C . ASN A 1 102 ? -4.895 -5.070 -39.111 1.00 37.75 102 ASN A C 1
ATOM 817 O O . ASN A 1 102 ? -5.732 -5.945 -38.937 1.00 37.75 102 ASN A O 1
ATOM 821 N N . ASN A 1 103 ? -4.943 -3.881 -38.486 1.00 43.25 103 ASN A N 1
ATOM 822 C CA . ASN A 1 103 ? -6.077 -2.933 -38.417 1.00 43.25 103 ASN A CA 1
ATOM 823 C C . ASN A 1 103 ? -7.527 -3.455 -38.255 1.00 43.25 103 ASN A C 1
ATOM 825 O O . ASN A 1 103 ? -8.101 -3.985 -39.201 1.00 43.25 103 ASN A O 1
ATOM 829 N N . ASN A 1 104 ? -8.215 -3.073 -37.163 1.00 39.78 104 ASN A N 1
ATOM 830 C CA . ASN A 1 104 ? -9.157 -1.930 -37.143 1.00 39.78 104 ASN A CA 1
ATOM 831 C C . ASN A 1 104 ? -9.986 -1.807 -35.842 1.00 39.78 104 ASN A C 1
ATOM 833 O O . ASN A 1 104 ? -10.267 -2.770 -35.136 1.00 39.78 104 ASN A O 1
ATOM 837 N N . ASN A 1 105 ? -10.377 -0.556 -35.593 1.00 46.22 105 ASN A N 1
ATOM 838 C CA . ASN A 1 105 ? -11.166 0.032 -34.509 1.00 46.22 105 ASN A CA 1
ATOM 839 C C . ASN A 1 105 ? -12.336 -0.778 -33.917 1.00 46.22 105 ASN A C 1
ATOM 841 O O . ASN A 1 105 ? -13.237 -1.233 -34.618 1.00 46.22 105 ASN A O 1
ATOM 845 N N . SER A 1 106 ? -12.460 -0.700 -32.588 1.00 41.94 106 SER A N 1
ATOM 846 C CA . SER A 1 106 ? -13.750 -0.404 -31.957 1.00 41.94 106 SER A CA 1
ATOM 847 C C . SER A 1 106 ? -13.562 0.416 -30.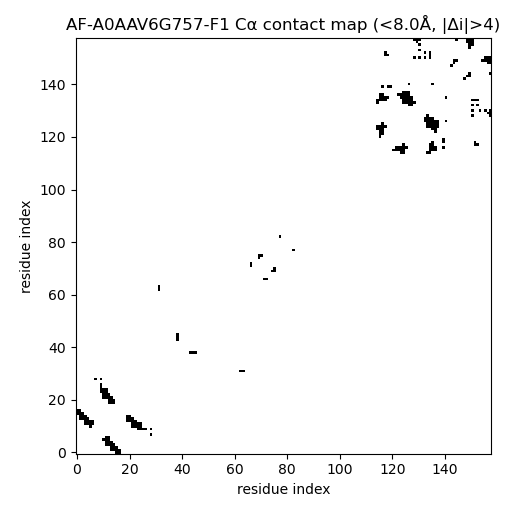687 1.00 41.94 106 SER A C 1
ATOM 849 O O . SER A 1 106 ? -12.906 0.018 -29.727 1.00 41.94 106 SER A O 1
ATOM 851 N N . GLN A 1 107 ? -14.165 1.594 -30.740 1.00 50.72 107 GLN A N 1
ATOM 852 C CA . GLN A 1 107 ? -14.332 2.567 -29.680 1.00 50.72 107 GLN A CA 1
ATOM 853 C C . GLN A 1 107 ? -14.937 1.919 -28.429 1.00 50.72 107 GLN A C 1
ATOM 855 O O . GLN A 1 107 ? -16.087 1.485 -28.437 1.00 50.72 107 GLN A O 1
ATOM 860 N N . ARG A 1 108 ? -14.190 1.934 -27.325 1.00 44.12 108 ARG A N 1
ATOM 861 C CA . ARG A 1 108 ? -14.756 2.128 -25.989 1.00 44.12 108 ARG A CA 1
ATOM 862 C C . ARG A 1 108 ? -13.881 3.150 -25.283 1.00 44.12 108 ARG A C 1
ATOM 864 O O . ARG A 1 108 ? -12.684 2.949 -25.109 1.00 44.12 108 ARG A O 1
ATOM 871 N N . THR A 1 109 ? -14.507 4.286 -25.010 1.00 45.19 109 THR A N 1
ATOM 872 C CA . THR A 1 109 ? -14.015 5.434 -24.248 1.00 45.19 109 THR A CA 1
ATOM 873 C C . THR A 1 109 ? -13.122 4.996 -23.091 1.00 45.19 109 THR A C 1
ATOM 875 O O . THR A 1 109 ? -13.484 4.097 -22.334 1.00 45.19 109 THR A O 1
ATOM 878 N N . GLY A 1 110 ? -11.932 5.595 -23.018 1.00 43.03 110 GLY A N 1
ATOM 879 C CA . GLY A 1 110 ? -10.838 5.163 -22.156 1.00 43.03 110 GLY A CA 1
ATOM 880 C C . GLY A 1 110 ? -11.256 5.012 -20.699 1.00 43.03 110 GLY A C 1
ATOM 881 O O . GLY A 1 110 ? -11.657 5.976 -20.060 1.00 43.03 110 GLY A O 1
ATOM 882 N N . CYS A 1 111 ? -11.130 3.793 -20.178 1.00 41.97 111 CYS A N 1
ATOM 883 C CA . CYS A 1 111 ? -11.151 3.540 -18.746 1.00 41.97 111 CYS A CA 1
ATOM 884 C C . CYS A 1 111 ? -9.845 4.098 -18.174 1.00 41.97 111 CYS A C 1
ATOM 886 O O . CYS A 1 111 ? -8.784 3.473 -18.276 1.00 41.97 111 CYS A O 1
ATOM 888 N N . SER A 1 112 ? -9.890 5.313 -17.636 1.00 52.19 112 SER A N 1
ATOM 889 C CA . SER A 1 112 ? -8.826 5.802 -16.771 1.00 52.19 112 SER A CA 1
ATOM 890 C C . SER A 1 112 ? -8.728 4.855 -15.576 1.00 52.19 112 SER A C 1
ATOM 892 O O . SER A 1 112 ? -9.710 4.608 -14.887 1.00 52.19 112 SER A O 1
ATOM 894 N N . LYS A 1 113 ? -7.533 4.315 -15.297 1.00 55.41 113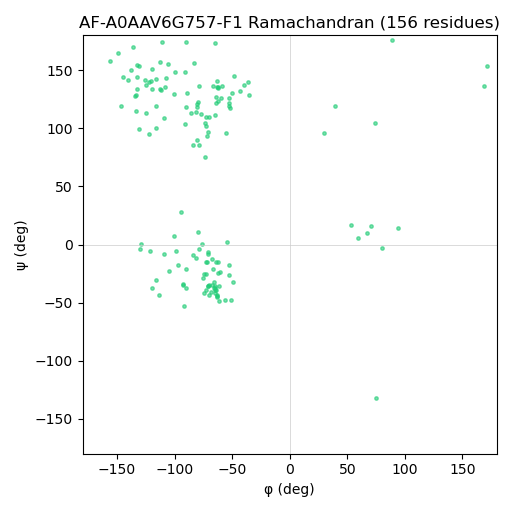 LYS A N 1
ATOM 895 C CA . LYS A 1 113 ? -7.279 3.410 -14.151 1.00 55.41 113 LYS A CA 1
ATOM 896 C C . LYS A 1 113 ? -7.741 3.980 -12.795 1.00 55.41 113 LYS A C 1
ATOM 898 O O . LYS A 1 113 ? -7.892 3.231 -11.839 1.00 55.41 113 LYS A O 1
ATOM 903 N N . GLN A 1 114 ? -7.956 5.294 -12.733 1.00 58.50 114 GLN A N 1
ATOM 904 C CA . GLN A 1 114 ? -8.474 6.046 -11.591 1.00 58.50 114 GLN A CA 1
ATOM 905 C C . GLN A 1 114 ? -9.943 5.734 -11.264 1.00 58.50 114 GLN A C 1
ATOM 907 O O . GLN A 1 114 ? -10.402 6.077 -10.181 1.00 58.50 114 GLN A O 1
ATOM 912 N N . ASP A 1 115 ? -10.656 5.049 -12.159 1.00 74.50 115 ASP A N 1
ATOM 913 C CA . ASP A 1 115 ? -12.071 4.725 -11.989 1.00 74.50 115 ASP A CA 1
ATOM 914 C C . ASP A 1 115 ? -12.302 3.289 -11.523 1.00 74.50 115 ASP A C 1
ATOM 916 O O . ASP A 1 115 ? -13.439 2.845 -11.485 1.00 74.50 115 ASP A O 1
ATOM 920 N N . LEU A 1 116 ? -11.261 2.528 -11.180 1.00 86.88 116 LEU A N 1
ATOM 921 C CA . LEU A 1 116 ? -11.414 1.153 -10.704 1.00 86.88 116 LEU A CA 1
ATOM 922 C C . LEU A 1 116 ? -11.533 1.091 -9.180 1.00 86.88 116 LEU A C 1
ATOM 924 O O . LEU A 1 116 ? -10.957 1.884 -8.439 1.00 86.88 116 LEU A O 1
ATOM 928 N N . CYS A 1 117 ? -12.281 0.103 -8.697 1.00 87.12 117 CYS A N 1
ATOM 929 C CA . CYS A 1 117 ? -12.411 -0.168 -7.276 1.00 87.12 117 CYS A CA 1
ATOM 930 C C . CYS A 1 117 ? -11.051 -0.537 -6.675 1.00 87.12 117 CYS A C 1
ATOM 932 O O . CYS A 1 117 ? -10.449 -1.529 -7.076 1.00 87.12 117 CYS A O 1
ATOM 934 N N . ALA A 1 118 ? -10.623 0.193 -5.646 1.00 87.06 118 ALA A N 1
ATOM 935 C CA . ALA A 1 118 ? -9.335 0.008 -4.977 1.00 87.06 118 ALA A CA 1
ATOM 936 C C . ALA A 1 118 ? -9.189 -1.352 -4.265 1.00 87.06 118 ALA A C 1
ATOM 938 O O . ALA A 1 118 ? -8.084 -1.744 -3.911 1.00 87.06 118 ALA A O 1
ATOM 939 N N . VAL A 1 119 ? -10.298 -2.069 -4.049 1.00 86.12 119 VAL A N 1
ATOM 940 C CA . VAL A 1 119 ? -10.312 -3.372 -3.369 1.00 86.12 119 VAL A CA 1
ATOM 941 C C . VAL A 1 119 ? -10.186 -4.523 -4.362 1.00 86.12 119 VAL A C 1
ATOM 943 O O . VAL A 1 119 ? -9.329 -5.382 -4.193 1.00 86.12 119 VAL A O 1
ATOM 946 N N . CYS A 1 120 ? -11.042 -4.572 -5.390 1.00 83.88 120 CYS A N 1
ATOM 947 C CA . CYS A 1 120 ? -11.046 -5.692 -6.337 1.00 83.88 120 CYS A CA 1
ATOM 948 C C . CYS A 1 120 ? -10.262 -5.432 -7.624 1.00 83.88 120 CYS A C 1
ATOM 950 O O . CYS A 1 120 ? -9.974 -6.387 -8.337 1.00 8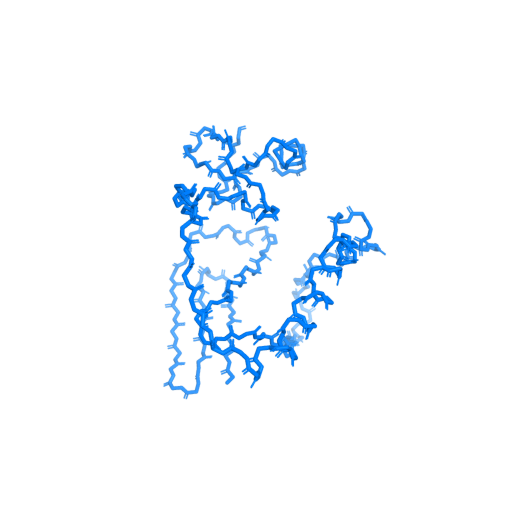3.88 120 CYS A O 1
ATOM 952 N N . LEU A 1 121 ? -9.968 -4.166 -7.947 1.00 83.81 121 LEU A N 1
ATOM 953 C CA . LEU A 1 121 ? -9.284 -3.721 -9.170 1.00 83.81 121 LEU A CA 1
ATOM 954 C C . LEU A 1 121 ? -9.920 -4.219 -10.484 1.00 83.81 121 LEU A C 1
ATOM 956 O O . LEU A 1 121 ? -9.293 -4.181 -11.538 1.00 83.81 121 LEU A O 1
ATOM 960 N N . ASP A 1 122 ? -11.166 -4.684 -10.419 1.00 82.12 122 ASP A N 1
ATOM 961 C CA . ASP A 1 122 ? -11.871 -5.351 -11.519 1.00 82.12 122 ASP A CA 1
ATOM 962 C C . ASP A 1 122 ? -13.060 -4.521 -12.019 1.00 82.12 122 ASP A C 1
ATOM 964 O O . ASP A 1 122 ? -13.270 -4.350 -13.217 1.00 82.12 122 ASP A O 1
ATOM 968 N N . ARG A 1 123 ? -13.833 -3.957 -11.087 1.00 81.50 123 ARG A N 1
ATOM 969 C CA . ARG A 1 123 ? -15.053 -3.196 -11.383 1.00 81.50 123 ARG A CA 1
ATOM 970 C C . ARG A 1 123 ? -14.836 -1.706 -11.211 1.00 81.50 123 ARG A C 1
ATOM 972 O O . ARG A 1 123 ? -14.004 -1.294 -10.405 1.00 81.50 123 ARG A O 1
ATOM 979 N N . GLU A 1 124 ? -15.648 -0.915 -11.905 1.00 84.69 124 GLU A N 1
ATOM 980 C CA . GLU A 1 124 ? -15.644 0.536 -11.750 1.00 84.69 124 GLU A CA 1
ATOM 981 C C . GLU A 1 124 ? -16.027 0.933 -10.313 1.00 84.69 124 GLU A C 1
ATOM 983 O O . GLU A 1 124 ? -16.958 0.386 -9.709 1.00 84.69 124 GLU A O 1
ATOM 988 N N . ALA A 1 125 ? -15.281 1.876 -9.749 1.00 88.88 125 ALA A N 1
ATOM 989 C CA . ALA A 1 125 ? -15.611 2.554 -8.520 1.00 88.88 125 ALA A CA 1
ATOM 990 C C . ALA A 1 125 ? -16.812 3.470 -8.778 1.00 88.88 125 ALA A C 1
ATOM 992 O O . ALA A 1 125 ? -16.738 4.480 -9.479 1.00 88.88 125 ALA A O 1
ATOM 993 N N . CYS A 1 126 ? -17.947 3.092 -8.209 1.00 79.38 126 CYS A N 1
ATOM 994 C CA . CYS A 1 126 ? -19.214 3.794 -8.375 1.00 79.38 126 CYS A CA 1
ATOM 995 C C . CYS A 1 126 ? -19.656 4.517 -7.099 1.00 79.38 126 CYS A C 1
ATOM 997 O O . CYS A 1 126 ? -20.627 5.266 -7.129 1.00 79.38 126 CYS A O 1
ATOM 999 N N . LEU A 1 127 ? -18.966 4.291 -5.980 1.00 74.75 127 LEU A N 1
ATOM 1000 C CA . LEU A 1 127 ? -19.330 4.842 -4.683 1.00 74.75 127 LEU A CA 1
ATOM 1001 C C . LEU A 1 127 ? -18.323 5.879 -4.211 1.00 74.75 127 LEU A C 1
ATOM 1003 O O . LEU A 1 127 ? -17.114 5.636 -4.204 1.00 74.75 127 LEU A O 1
ATOM 1007 N N . THR A 1 128 ? -18.875 7.000 -3.759 1.00 77.12 128 THR A N 1
ATOM 1008 C CA . THR A 1 128 ? -18.154 8.148 -3.223 1.00 77.12 128 THR A CA 1
ATOM 1009 C C . THR A 1 128 ? -18.551 8.314 -1.754 1.00 77.12 128 THR A C 1
ATOM 1011 O O . THR A 1 128 ? -19.640 8.823 -1.481 1.00 77.12 128 THR A O 1
ATOM 1014 N N . PRO A 1 129 ? -17.729 7.857 -0.790 1.00 73.44 129 PRO A N 1
ATOM 1015 C CA . PRO A 1 129 ? -17.962 8.093 0.632 1.00 73.44 129 PRO A CA 1
ATOM 1016 C C . PRO A 1 129 ? -17.875 9.589 0.967 1.00 73.44 129 PRO A C 1
ATOM 1018 O O . PRO A 1 129 ? -17.460 10.392 0.130 1.00 73.44 129 PRO A O 1
ATOM 1021 N N . LYS A 1 130 ? -18.192 9.977 2.211 1.00 75.25 130 LYS A N 1
ATOM 1022 C CA . LYS A 1 130 ? -18.156 11.388 2.667 1.00 75.25 130 LYS A CA 1
ATOM 1023 C C . LYS A 1 130 ? -16.826 12.101 2.400 1.00 75.25 130 LYS A C 1
ATOM 1025 O O . LYS A 1 130 ? -16.801 13.315 2.244 1.00 75.25 130 LYS A O 1
ATOM 1030 N N . CYS A 1 131 ? -15.737 11.344 2.313 1.00 80.88 131 CYS A N 1
ATOM 1031 C CA . CYS A 1 131 ? -14.408 11.835 1.967 1.00 80.88 131 CYS A CA 1
ATOM 1032 C C . CYS A 1 131 ? -14.237 12.267 0.499 1.00 80.88 131 CYS A C 1
ATOM 1034 O O . CYS A 1 131 ? -13.166 12.740 0.134 1.00 80.88 131 CYS A O 1
ATOM 1036 N N . GLY A 1 132 ? -15.234 12.056 -0.366 1.00 80.94 132 GLY A N 1
ATOM 1037 C CA . GLY A 1 132 ? -15.184 12.429 -1.783 1.00 80.94 132 GLY A CA 1
ATOM 1038 C C . GLY A 1 132 ? -14.426 11.450 -2.688 1.00 80.94 132 GLY A C 1
ATOM 1039 O O . GLY A 1 132 ? -14.417 11.627 -3.904 1.00 80.94 132 GLY A O 1
ATOM 1040 N N . HIS A 1 133 ? -13.820 10.392 -2.141 1.00 86.88 133 HIS A N 1
ATOM 1041 C CA . HIS A 1 133 ? -13.041 9.434 -2.928 1.00 86.88 133 HIS A CA 1
ATOM 1042 C C . HIS A 1 133 ? -13.918 8.393 -3.622 1.00 86.88 133 HIS A C 1
ATOM 1044 O O . HIS A 1 133 ? -14.471 7.503 -2.979 1.00 86.88 133 HIS A O 1
ATOM 1050 N N . ARG A 1 134 ? -13.959 8.413 -4.953 1.00 86.19 134 ARG A N 1
ATOM 1051 C CA . ARG A 1 134 ? -14.626 7.374 -5.743 1.00 86.19 134 ARG A CA 1
ATOM 1052 C C . ARG A 1 134 ? -13.744 6.125 -5.847 1.00 86.19 134 ARG A C 1
ATOM 1054 O O . ARG A 1 134 ? -12.973 5.992 -6.785 1.00 86.19 134 ARG A O 1
ATOM 1061 N N . CYS A 1 135 ? -13.814 5.231 -4.858 1.00 88.25 135 CYS A N 1
ATOM 1062 C CA . CYS A 1 135 ? -12.842 4.131 -4.711 1.00 88.25 135 CYS A CA 1
ATOM 1063 C C . CYS A 1 135 ? -13.443 2.728 -4.528 1.00 88.25 135 CYS A C 1
ATOM 1065 O O . CYS A 1 135 ? -12.705 1.741 -4.487 1.00 88.25 135 CYS A O 1
ATOM 1067 N N . LEU A 1 136 ? -14.769 2.600 -4.438 1.00 87.75 136 LEU A N 1
ATOM 1068 C CA . LEU A 1 136 ? -15.434 1.323 -4.171 1.00 87.75 136 LEU A CA 1
ATOM 1069 C C . LEU A 1 136 ? -16.479 0.983 -5.235 1.00 87.75 136 LEU A C 1
ATOM 1071 O O . LEU A 1 136 ? -17.274 1.831 -5.639 1.00 87.75 136 LEU A O 1
ATOM 1075 N N . CYS A 1 137 ? -16.498 -0.281 -5.663 1.00 89.62 137 CYS A N 1
ATOM 1076 C CA . CYS A 1 137 ? -17.654 -0.860 -6.344 1.00 89.62 137 CYS A CA 1
ATOM 1077 C C . CYS A 1 137 ? -18.684 -1.330 -5.305 1.00 89.62 137 CYS A C 1
ATOM 1079 O O . CYS A 1 137 ? -18.320 -1.640 -4.168 1.00 89.62 137 CYS A O 1
ATOM 1081 N N . LEU A 1 138 ? -19.954 -1.431 -5.705 1.00 81.50 138 LEU A N 1
ATOM 1082 C CA . LEU A 1 138 ? -21.063 -1.783 -4.806 1.00 81.50 138 LEU A CA 1
ATOM 1083 C C . LEU A 1 138 ? -20.809 -3.054 -3.962 1.00 81.50 138 LEU A C 1
ATOM 1085 O O . LEU A 1 138 ? -20.965 -2.991 -2.745 1.00 81.50 138 LEU A O 1
ATOM 1089 N N . PRO A 1 139 ? -20.342 -4.183 -4.539 1.00 82.19 139 PRO A N 1
ATOM 1090 C CA . PRO A 1 139 ? -20.106 -5.399 -3.757 1.00 82.19 139 PRO A CA 1
ATOM 1091 C C . PRO A 1 139 ? -18.991 -5.253 -2.714 1.00 82.19 139 PRO A C 1
ATOM 1093 O O . PRO A 1 139 ? -19.073 -5.824 -1.631 1.00 82.19 139 PRO A O 1
ATOM 1096 N N . CYS A 1 140 ? -17.934 -4.499 -3.036 1.00 84.94 140 CYS A N 1
ATOM 1097 C CA . CYS A 1 140 ? -16.818 -4.286 -2.116 1.00 84.94 140 CYS A CA 1
ATOM 1098 C C . CYS A 1 140 ? -17.175 -3.296 -1.007 1.00 84.94 140 CYS A C 1
ATOM 1100 O O . CYS A 1 140 ? -16.636 -3.409 0.088 1.00 84.94 140 CYS A O 1
ATOM 1102 N N . ALA A 1 141 ? -18.083 -2.355 -1.265 1.00 85.81 141 ALA A N 1
ATOM 1103 C CA . ALA A 1 141 ? -18.501 -1.388 -0.262 1.00 85.81 141 ALA A CA 1
ATOM 1104 C C . ALA A 1 141 ? -19.219 -2.028 0.923 1.00 85.81 141 ALA A C 1
ATOM 1106 O O . ALA A 1 141 ? -18.891 -1.677 2.047 1.00 85.81 141 ALA A O 1
ATOM 1107 N N . ASN A 1 142 ? -20.102 -3.006 0.697 1.00 79.12 142 ASN A N 1
ATOM 1108 C CA . ASN A 1 142 ? -20.785 -3.696 1.798 1.00 79.12 142 ASN A CA 1
ATOM 1109 C C . ASN A 1 142 ? -19.779 -4.304 2.785 1.00 79.12 142 ASN A C 1
ATOM 1111 O O . ASN A 1 142 ? -19.842 -4.028 3.977 1.00 79.12 142 ASN A O 1
ATOM 1115 N N . ARG A 1 143 ? -18.770 -5.018 2.270 1.00 81.50 143 ARG A N 1
ATOM 1116 C CA . ARG A 1 143 ? -17.693 -5.577 3.101 1.00 81.50 143 ARG A CA 1
ATOM 1117 C C . ARG A 1 143 ? -16.870 -4.493 3.788 1.00 81.50 143 ARG A C 1
ATOM 1119 O O . ARG A 1 143 ? -16.583 -4.597 4.971 1.00 81.50 143 ARG A O 1
ATOM 1126 N N . VAL A 1 144 ? -16.490 -3.441 3.060 1.00 81.75 144 VAL A N 1
ATOM 1127 C CA . VAL A 1 144 ? -15.665 -2.367 3.630 1.00 81.75 144 VAL A CA 1
ATOM 1128 C C . VAL A 1 144 ? -16.401 -1.610 4.734 1.00 81.75 144 VAL A C 1
ATOM 1130 O O . VAL A 1 144 ? -15.787 -1.258 5.737 1.00 81.75 144 VAL A O 1
ATOM 1133 N N . PHE A 1 145 ? -17.705 -1.390 4.588 1.00 80.50 145 PHE A N 1
ATOM 1134 C CA . PHE A 1 145 ? -18.512 -0.688 5.584 1.00 80.50 145 PHE A CA 1
ATOM 1135 C C . PHE A 1 145 ? -18.750 -1.545 6.827 1.00 80.50 145 PHE A C 1
ATOM 1137 O O . PHE A 1 145 ? -18.670 -1.016 7.932 1.00 80.50 145 PHE A O 1
ATOM 1144 N N . GLU A 1 146 ? -18.985 -2.847 6.659 1.00 76.75 146 GLU A N 1
ATOM 1145 C CA . GLU A 1 146 ? -19.209 -3.770 7.777 1.00 76.75 146 GLU A CA 1
ATOM 1146 C C . GLU A 1 146 ? -17.921 -4.104 8.543 1.00 76.75 146 GLU A C 1
ATOM 1148 O O . GLU A 1 146 ? -17.932 -4.141 9.772 1.00 76.75 146 GLU A O 1
ATOM 1153 N N . GLU A 1 147 ? -16.805 -4.331 7.844 1.00 75.69 147 GLU A N 1
ATOM 1154 C CA . GLU A 1 147 ? -15.568 -4.824 8.464 1.00 75.69 147 GLU A CA 1
ATOM 1155 C C . GLU A 1 147 ? -14.606 -3.700 8.892 1.00 75.69 147 GLU A C 1
ATOM 1157 O O . GLU A 1 147 ? -13.906 -3.840 9.897 1.00 75.69 147 GLU A O 1
ATOM 1162 N N . PHE A 1 148 ? -14.543 -2.586 8.150 1.00 81.81 148 PHE A N 1
ATOM 1163 C CA . PHE A 1 148 ? -13.518 -1.547 8.351 1.00 81.81 148 PHE A CA 1
ATOM 1164 C C . PHE A 1 148 ? -14.095 -0.172 8.705 1.00 81.81 148 PHE A C 1
ATOM 1166 O O . PHE A 1 148 ? -13.496 0.552 9.502 1.00 81.81 148 PHE A O 1
ATOM 1173 N N . GLY A 1 149 ? -15.233 0.206 8.112 1.00 79.94 149 GLY A N 1
ATOM 1174 C CA . GLY A 1 149 ? -15.917 1.483 8.352 1.00 79.94 149 GLY A CA 1
ATOM 1175 C C . GLY A 1 149 ? -15.159 2.730 7.872 1.00 79.94 149 GLY A C 1
ATOM 1176 O O . GLY A 1 149 ? -15.552 3.851 8.194 1.00 79.94 149 GLY A O 1
ATOM 1177 N N . THR A 1 150 ? -14.067 2.568 7.119 1.00 83.94 150 THR A N 1
ATOM 1178 C CA . THR A 1 150 ? -13.197 3.664 6.670 1.00 83.94 150 THR A CA 1
ATOM 1179 C C . THR A 1 150 ? -12.901 3.595 5.174 1.00 83.94 150 THR A C 1
ATOM 1181 O O . THR A 1 150 ? -12.928 2.535 4.548 1.00 83.94 150 THR A O 1
ATOM 1184 N N . CYS A 1 151 ? -12.621 4.753 4.572 1.00 85.06 151 CYS A N 1
ATOM 1185 C CA . CYS A 1 151 ? -12.229 4.855 3.169 1.00 85.06 151 CYS A CA 1
ATOM 1186 C C . CYS A 1 151 ? -10.886 4.140 2.917 1.00 85.06 151 CYS A C 1
ATOM 1188 O O . CYS A 1 151 ? -9.898 4.509 3.554 1.00 85.06 151 CYS A O 1
ATOM 1190 N N . PRO A 1 152 ? -10.783 3.215 1.941 1.00 84.31 152 PRO A N 1
ATOM 1191 C CA . PRO A 1 152 ? -9.522 2.534 1.631 1.00 84.31 152 PRO A CA 1
ATOM 1192 C C . PRO A 1 152 ? -8.379 3.456 1.186 1.00 84.31 152 PRO A C 1
ATOM 1194 O O . PRO A 1 152 ? -7.220 3.081 1.313 1.00 84.31 152 PRO A O 1
ATOM 1197 N N . LEU A 1 153 ? -8.688 4.645 0.652 1.00 84.25 153 LEU A N 1
ATOM 1198 C CA . LEU A 1 153 ? -7.673 5.579 0.152 1.00 84.25 153 LEU A CA 1
ATOM 1199 C C . LEU A 1 153 ? -7.171 6.562 1.215 1.00 84.25 153 LEU A C 1
ATOM 1201 O O . LEU A 1 153 ? -5.991 6.893 1.222 1.00 84.25 153 LEU A O 1
ATOM 1205 N N . CYS A 1 154 ? -8.049 7.040 2.101 1.00 83.12 154 CYS A N 1
ATOM 1206 C CA . CYS A 1 154 ? -7.721 8.124 3.038 1.00 83.12 154 CYS A CA 1
ATOM 1207 C C . CYS A 1 154 ? -8.048 7.826 4.506 1.00 83.12 154 CYS A C 1
ATOM 1209 O O . CYS A 1 154 ? -7.862 8.689 5.355 1.00 83.12 154 CYS A O 1
ATOM 1211 N N . GLN A 1 155 ? -8.580 6.639 4.807 1.00 84.38 155 GLN A N 1
ATOM 1212 C CA . GLN A 1 155 ? -8.932 6.162 6.150 1.00 84.38 155 GLN A CA 1
ATOM 1213 C C . GLN A 1 155 ? -9.962 7.008 6.922 1.00 84.38 155 GLN A C 1
ATOM 1215 O O . GLN A 1 155 ? -10.275 6.690 8.068 1.00 84.38 155 GLN A O 1
ATOM 1220 N N . GLN A 1 156 ? -10.555 8.035 6.305 1.00 79.06 156 GLN A N 1
ATOM 1221 C CA . GLN A 1 156 ? -11.675 8.766 6.898 1.00 79.06 156 GLN A CA 1
ATOM 1222 C C . GLN A 1 156 ? -12.884 7.845 7.087 1.00 79.06 156 GLN A C 1
ATOM 1224 O O . GLN A 1 156 ? -13.180 7.011 6.226 1.00 79.06 156 GLN A O 1
ATOM 1229 N N . ILE A 1 157 ? -13.576 8.023 8.213 1.00 76.62 157 ILE A N 1
ATOM 1230 C CA . ILE A 1 157 ? -14.780 7.268 8.571 1.00 76.62 157 ILE A CA 1
ATOM 1231 C C . ILE A 1 157 ? -15.885 7.558 7.552 1.00 76.62 157 ILE A C 1
ATOM 1233 O O . ILE A 1 157 ? -16.085 8.709 7.148 1.00 76.62 157 ILE A O 1
ATOM 1237 N N . ILE A 1 158 ? -16.568 6.497 7.127 1.00 71.56 158 ILE A N 1
ATOM 1238 C CA . ILE A 1 158 ? -17.633 6.534 6.118 1.00 71.56 158 ILE A CA 1
ATOM 1239 C C . ILE A 1 158 ? -18.982 6.858 6.769 1.00 71.56 158 ILE A C 1
ATOM 1241 O O . ILE A 1 158 ? -19.304 6.280 7.824 1.00 71.56 158 ILE A O 1
#

Sequence (158 aa):
MVSFWMDSTGLLCYKTPAETLCNQTDLDLSRPLWAFIDVYGQSTTVLLLGSVRRLNRFIKTSSCPIPRSTFECGYEDTPPELKKRKAIAERKLKQHQEDQSNNNNSQRTGCSKQDLCAVCLDREACLTPKCGHRCLCLPCANRVFEEFGTCPLCQQII

Secondary structure (DSSP, 8-state):
--EEEE-TTSEEEEE-SS-EEEEE----TTS---------TT--------------TT------PPPS-TTTTT--SS-HHHHHHHHHHHHHHHHTTT--------------GGGB-TTTSSSB--B--TT----B-HHHHHHHHHHT-B-TTT--B-

Mean predicted aligned error: 18.2 Å